Protein AF-A0A7D7VJT6-F1 (afdb_monomer_lite)

Sequence (143 aa):
MKYFMYLILISIGFCGGIYVGFQKAPQEFIYWDSQYKASILASQQKLLKNGNVEKAIDANEIFLNNELSNHAEFLESKLKWLLPNRLPFDRKPIQNAVDYRLANPYQLAGLSSSSSIEEIEGDKILNKNVNFVLELYRKASSE

Secondary structure (DSSP, 8-state):
-HHHHHHHHHHHHHHHHHHHHHHHHHHHHHHHHHHHHHHHHHHHHHHHHTT-HHHHHHHHHHHHHHHHHHHHHHHH-TTGGGSGGGSSS--HHHHHHHHHHHHS--------TT--HHHHHHHHHHHHHHHHHHHHHHHHT--

pLDDT: mean 77.74, std 11.87, range [40.41, 90.31]

Structure (mmCIF, N/CA/C/O backbone):
data_AF-A0A7D7VJT6-F1
#
_entry.id   AF-A0A7D7VJT6-F1
#
loop_
_atom_site.group_PDB
_atom_site.id
_atom_site.type_symbol
_atom_site.label_atom_id
_atom_site.label_alt_id
_atom_site.label_comp_id
_atom_site.label_asym_id
_atom_site.label_entity_id
_atom_site.label_seq_id
_atom_site.pdbx_PDB_ins_code
_atom_site.Cartn_x
_atom_site.Cartn_y
_atom_site.Cartn_z
_atom_site.occupancy
_atom_site.B_iso_or_equiv
_atom_site.auth_seq_id
_atom_site.auth_comp_id
_atom_site.auth_asym_id
_atom_site.auth_atom_id
_atom_site.pdbx_PDB_model_num
ATOM 1 N N . MET A 1 1 ? 43.936 2.620 -29.315 1.00 62.44 1 MET A N 1
ATOM 2 C CA . MET A 1 1 ? 43.446 1.241 -29.068 1.00 62.44 1 MET A CA 1
ATOM 3 C C . MET A 1 1 ? 43.323 0.873 -27.589 1.00 62.44 1 MET A C 1
ATOM 5 O O . MET A 1 1 ? 42.230 0.498 -27.198 1.00 62.44 1 MET A O 1
ATOM 9 N N . LYS A 1 2 ? 44.357 1.021 -26.742 1.00 67.06 2 LYS A N 1
ATOM 10 C CA . LYS A 1 2 ? 44.279 0.643 -25.308 1.00 67.06 2 LYS A CA 1
ATOM 11 C C . LYS A 1 2 ? 43.123 1.309 -24.535 1.00 67.06 2 LYS A C 1
ATOM 13 O O . LYS A 1 2 ? 42.400 0.629 -23.825 1.00 67.06 2 LYS A O 1
ATOM 18 N N . TYR A 1 3 ? 42.885 2.605 -24.746 1.00 76.62 3 TYR A N 1
ATOM 19 C CA . TYR A 1 3 ? 41.782 3.333 -24.097 1.00 76.62 3 TYR A CA 1
ATOM 20 C C . TYR A 1 3 ? 40.381 2.878 -24.537 1.00 76.62 3 TYR A C 1
ATOM 22 O O . TYR A 1 3 ? 39.455 2.890 -23.736 1.00 76.62 3 TYR A O 1
ATOM 30 N N . PHE A 1 4 ? 40.236 2.410 -25.780 1.00 78.38 4 PHE A N 1
ATOM 31 C CA . PHE A 1 4 ? 38.974 1.867 -26.290 1.00 78.38 4 PHE A CA 1
ATOM 32 C C . PHE A 1 4 ? 38.636 0.523 -25.622 1.00 78.38 4 PHE A C 1
ATOM 34 O O . PHE A 1 4 ? 37.491 0.273 -25.265 1.00 78.38 4 PHE A O 1
ATOM 41 N N . MET A 1 5 ? 39.654 -0.304 -25.359 1.00 80.12 5 MET A N 1
ATOM 42 C CA . MET A 1 5 ? 39.505 -1.572 -24.639 1.00 80.12 5 MET A CA 1
ATOM 43 C C . MET A 1 5 ? 39.078 -1.367 -23.174 1.00 80.12 5 MET A C 1
ATOM 45 O O . MET A 1 5 ? 38.212 -2.087 -22.683 1.00 80.12 5 MET A O 1
ATOM 49 N N . TYR A 1 6 ? 39.623 -0.353 -22.490 1.00 82.19 6 TYR A N 1
ATOM 50 C CA . TYR A 1 6 ? 39.194 0.001 -21.130 1.00 82.19 6 TYR A CA 1
ATOM 51 C C . TYR A 1 6 ? 37.764 0.551 -21.083 1.00 82.19 6 TYR A C 1
ATOM 53 O O . TYR A 1 6 ? 37.009 0.192 -20.184 1.00 82.19 6 TYR A O 1
ATOM 61 N N . LEU A 1 7 ? 37.362 1.357 -22.070 1.00 82.81 7 LEU A N 1
ATOM 62 C CA . LEU A 1 7 ? 35.986 1.855 -22.187 1.00 82.81 7 LEU A CA 1
ATOM 63 C C . LEU A 1 7 ? 34.969 0.718 -22.351 1.00 82.81 7 LEU A C 1
ATOM 65 O O . LEU A 1 7 ? 33.908 0.753 -21.728 1.00 82.81 7 LEU A O 1
ATOM 69 N N . ILE A 1 8 ? 35.307 -0.311 -23.133 1.00 83.19 8 ILE A N 1
ATOM 70 C CA . ILE A 1 8 ? 34.462 -1.502 -23.297 1.00 83.19 8 ILE A CA 1
ATOM 71 C C . ILE A 1 8 ? 34.358 -2.281 -21.982 1.00 83.19 8 ILE A C 1
ATOM 73 O O . ILE A 1 8 ? 33.256 -2.631 -21.573 1.00 83.19 8 ILE A O 1
ATOM 77 N N . LEU A 1 9 ? 35.474 -2.507 -21.283 1.00 81.81 9 LEU A N 1
ATOM 78 C CA . LEU A 1 9 ? 35.479 -3.216 -19.996 1.00 81.81 9 LEU A CA 1
ATOM 79 C C . LEU A 1 9 ? 34.667 -2.487 -18.918 1.00 81.81 9 LEU A C 1
ATOM 81 O O . LEU A 1 9 ? 33.883 -3.119 -18.212 1.00 81.81 9 LEU A O 1
ATOM 85 N N . ILE A 1 10 ? 34.800 -1.160 -18.829 1.00 83.19 10 ILE A N 1
ATOM 86 C CA . ILE A 1 10 ? 34.004 -0.334 -17.912 1.00 83.19 10 ILE A CA 1
ATOM 87 C C . ILE A 1 10 ? 32.524 -0.393 -18.294 1.00 83.19 10 ILE A C 1
ATOM 89 O O . ILE A 1 10 ? 31.683 -0.564 -17.418 1.00 83.19 10 ILE A O 1
ATOM 93 N N . SER A 1 11 ? 32.198 -0.319 -19.586 1.00 82.56 11 SER A N 1
ATOM 94 C CA . SER A 1 11 ? 30.808 -0.392 -20.056 1.00 82.56 11 SER A CA 1
ATOM 95 C C . SER A 1 11 ? 30.172 -1.750 -19.759 1.00 82.56 11 SER A C 1
ATOM 97 O O . SER A 1 11 ? 29.030 -1.801 -19.316 1.00 82.56 11 SER A O 1
ATOM 99 N N . ILE A 1 12 ? 30.905 -2.854 -19.931 1.00 81.00 12 ILE A N 1
ATOM 100 C CA . ILE A 1 12 ? 30.420 -4.201 -19.593 1.00 81.00 12 ILE A CA 1
ATOM 101 C C . ILE A 1 12 ? 30.203 -4.330 -18.080 1.00 81.00 12 ILE A C 1
ATOM 103 O O . ILE A 1 12 ? 29.156 -4.819 -17.657 1.00 81.00 12 ILE A O 1
ATOM 107 N N . GLY A 1 13 ? 31.147 -3.853 -17.262 1.00 80.00 13 GLY A N 1
ATOM 108 C CA . GLY A 1 13 ? 31.006 -3.847 -15.803 1.00 80.00 13 GLY A CA 1
ATOM 109 C C . GLY A 1 13 ? 29.831 -2.988 -15.325 1.00 80.00 13 GLY A C 1
ATOM 110 O O . GLY A 1 13 ? 29.058 -3.415 -14.470 1.00 80.00 13 GLY A O 1
ATOM 111 N N . PHE A 1 14 ? 29.644 -1.812 -15.926 1.00 83.31 14 PHE A N 1
ATOM 112 C CA . PHE A 1 14 ? 28.545 -0.897 -15.627 1.00 83.31 14 PHE A CA 1
ATOM 113 C C . PHE A 1 14 ? 27.187 -1.480 -16.034 1.00 83.31 14 PHE A C 1
ATOM 115 O O . PHE A 1 14 ? 26.271 -1.519 -15.216 1.00 83.31 14 PHE A O 1
ATOM 122 N N . CYS A 1 15 ? 27.064 -2.021 -17.250 1.00 83.00 15 CYS A N 1
ATOM 123 C CA . CYS A 1 15 ? 25.842 -2.687 -17.707 1.00 83.00 15 CYS A CA 1
ATOM 124 C C . CYS A 1 15 ? 25.511 -3.927 -16.864 1.00 83.00 15 CYS A C 1
ATOM 126 O O . CYS A 1 15 ? 24.347 -4.144 -16.530 1.00 83.00 15 CYS A O 1
ATOM 128 N N . GLY A 1 16 ? 26.520 -4.713 -16.470 1.00 79.25 16 GLY A N 1
ATOM 129 C CA . GLY A 1 16 ? 26.344 -5.851 -15.565 1.00 79.25 16 GLY A CA 1
ATOM 130 C C . GLY A 1 16 ? 25.858 -5.425 -14.176 1.00 79.25 16 GLY A C 1
ATOM 131 O O . GLY A 1 16 ? 24.914 -6.011 -13.646 1.00 79.25 16 GLY A O 1
ATOM 132 N N . GLY A 1 17 ? 26.442 -4.363 -13.615 1.00 75.56 17 GLY A N 1
ATOM 133 C CA . GLY A 1 17 ? 26.018 -3.785 -12.337 1.00 75.56 17 GLY A CA 1
ATOM 134 C C . GLY A 1 17 ? 24.589 -3.240 -12.378 1.00 75.56 17 GLY A C 1
ATOM 135 O O . GLY A 1 17 ? 23.797 -3.532 -11.484 1.00 75.56 17 GLY A O 1
ATOM 136 N N . ILE A 1 18 ? 24.228 -2.525 -13.447 1.00 81.31 18 ILE A N 1
ATOM 137 C CA . ILE A 1 18 ? 22.865 -2.031 -13.682 1.00 81.31 18 ILE A CA 1
ATOM 138 C C . ILE A 1 18 ? 21.867 -3.189 -13.769 1.00 81.31 18 ILE A C 1
ATOM 140 O O . ILE A 1 18 ? 20.814 -3.137 -13.137 1.00 81.31 18 ILE A O 1
ATOM 144 N N . TYR A 1 19 ? 22.195 -4.251 -14.508 1.00 78.12 19 TYR A N 1
ATOM 145 C CA . TYR A 1 19 ? 21.316 -5.409 -14.664 1.00 78.12 19 TYR A CA 1
ATOM 146 C C . TYR A 1 19 ? 21.024 -6.101 -13.325 1.00 78.12 19 TYR A C 1
ATOM 148 O O . TYR A 1 19 ? 19.868 -6.378 -13.004 1.00 78.12 19 TYR A O 1
ATOM 156 N N . VAL A 1 20 ? 22.057 -6.332 -12.508 1.00 75.44 20 VAL A N 1
ATOM 157 C CA . VAL A 1 20 ? 21.894 -6.922 -11.169 1.00 75.44 20 VAL A CA 1
ATOM 158 C C . VAL A 1 20 ? 21.142 -5.969 -10.234 1.00 75.44 20 VAL A C 1
ATOM 160 O O . VAL A 1 20 ? 20.276 -6.411 -9.477 1.00 75.44 20 VAL A O 1
ATOM 163 N N . GLY A 1 21 ? 21.425 -4.666 -10.309 1.00 73.12 21 GLY A N 1
ATOM 164 C CA . GLY A 1 21 ? 20.722 -3.632 -9.550 1.00 73.12 21 GLY A CA 1
ATOM 165 C C . GLY A 1 21 ? 19.222 -3.612 -9.846 1.00 73.12 21 GLY A C 1
ATOM 166 O O . GLY A 1 21 ? 18.420 -3.621 -8.916 1.00 73.12 21 GLY A O 1
ATOM 167 N N . PHE A 1 22 ? 18.830 -3.702 -11.120 1.00 75.88 22 PHE A N 1
ATOM 168 C CA . PHE A 1 22 ? 17.420 -3.777 -11.516 1.00 75.88 22 PHE A CA 1
ATOM 169 C C . PHE A 1 22 ? 16.700 -5.028 -11.004 1.00 75.88 22 PHE A C 1
ATOM 171 O O . PHE A 1 22 ? 15.489 -4.977 -10.808 1.00 75.88 22 PHE A O 1
ATOM 178 N N . GLN A 1 23 ? 17.406 -6.133 -10.752 1.00 71.06 23 GLN A N 1
ATOM 179 C CA . GLN A 1 23 ? 16.783 -7.320 -10.157 1.00 71.06 23 GLN A CA 1
ATOM 180 C C . GLN A 1 23 ? 16.625 -7.223 -8.635 1.00 71.06 23 GLN A C 1
ATOM 182 O O . GLN A 1 23 ? 15.639 -7.723 -8.093 1.00 71.06 23 GLN A O 1
ATOM 187 N N . LYS A 1 24 ? 17.573 -6.587 -7.937 1.00 73.00 24 LYS A N 1
ATOM 188 C CA . LYS A 1 24 ? 17.556 -6.489 -6.467 1.00 73.00 24 LYS A CA 1
ATOM 189 C C . LYS A 1 24 ? 16.744 -5.308 -5.939 1.00 73.00 24 LYS A C 1
ATOM 191 O O . LYS A 1 24 ? 16.080 -5.449 -4.916 1.00 73.00 24 LYS A O 1
ATOM 196 N N . ALA A 1 25 ? 16.732 -4.179 -6.647 1.00 74.25 25 ALA A N 1
ATOM 197 C CA . ALA A 1 25 ? 16.031 -2.972 -6.208 1.00 74.25 25 ALA A CA 1
ATOM 198 C C . ALA A 1 25 ? 14.522 -3.182 -5.953 1.00 74.25 25 ALA A C 1
ATOM 200 O O . ALA A 1 25 ? 14.035 -2.712 -4.925 1.00 74.25 25 ALA A O 1
ATOM 201 N N . PRO A 1 26 ? 13.765 -3.933 -6.784 1.00 72.25 26 PRO A N 1
ATOM 202 C CA . PRO A 1 26 ? 12.363 -4.221 -6.488 1.00 72.25 26 PRO A CA 1
ATOM 203 C C . PRO A 1 26 ? 12.182 -5.013 -5.190 1.00 72.25 26 PRO A C 1
ATOM 205 O O . PRO A 1 26 ? 11.240 -4.758 -4.446 1.00 72.25 26 PRO A O 1
ATOM 208 N N . GLN A 1 27 ? 13.080 -5.960 -4.897 1.00 72.31 27 GLN A N 1
ATOM 209 C CA . GLN A 1 27 ? 13.010 -6.773 -3.679 1.00 72.31 27 GLN A CA 1
ATOM 210 C C . GLN A 1 27 ? 13.268 -5.934 -2.430 1.00 72.31 27 GLN A C 1
ATOM 212 O O . GLN A 1 27 ? 12.532 -6.056 -1.452 1.00 72.31 27 GLN A O 1
ATOM 217 N N . GLU A 1 28 ? 14.269 -5.054 -2.478 1.00 75.81 28 GLU A N 1
ATOM 218 C CA . GLU A 1 28 ? 14.530 -4.110 -1.392 1.00 75.81 28 GLU A CA 1
ATOM 219 C C . GLU A 1 28 ? 13.346 -3.160 -1.200 1.00 75.81 28 GLU A C 1
ATOM 221 O O . GLU A 1 28 ? 12.887 -2.988 -0.077 1.00 75.81 28 GLU A O 1
ATOM 226 N N . PHE A 1 29 ? 12.758 -2.638 -2.276 1.00 79.69 29 PHE A N 1
ATOM 227 C CA . PHE A 1 29 ? 11.564 -1.799 -2.175 1.00 79.69 29 PHE A CA 1
ATOM 228 C C . PHE A 1 29 ? 10.389 -2.525 -1.498 1.00 79.69 29 PHE A C 1
ATOM 230 O O . PHE A 1 29 ? 9.771 -1.984 -0.585 1.00 79.69 29 PHE A O 1
ATOM 237 N N . ILE A 1 30 ? 10.118 -3.778 -1.881 1.00 77.75 30 ILE A N 1
ATOM 238 C CA . ILE A 1 30 ? 9.074 -4.608 -1.253 1.00 77.75 30 ILE A CA 1
ATOM 239 C C . ILE A 1 30 ? 9.364 -4.823 0.235 1.00 77.75 30 ILE A C 1
ATOM 241 O O . ILE A 1 30 ? 8.450 -4.810 1.059 1.00 77.75 30 ILE A O 1
ATOM 245 N N . TYR A 1 31 ? 10.630 -5.034 0.590 1.00 75.69 31 TYR A N 1
ATOM 246 C CA . TYR A 1 31 ? 11.029 -5.209 1.979 1.00 75.69 31 TYR A CA 1
ATOM 247 C C . TYR A 1 31 ? 10.763 -3.942 2.800 1.00 75.69 31 TYR A C 1
ATOM 249 O O . TYR A 1 31 ? 10.155 -4.027 3.867 1.00 75.69 31 TYR A O 1
ATOM 257 N N . TRP A 1 32 ? 11.129 -2.769 2.284 1.00 75.38 32 TRP A N 1
ATOM 258 C CA . TRP A 1 32 ? 10.865 -1.487 2.942 1.00 75.38 32 TRP A CA 1
ATOM 259 C C . TRP A 1 32 ? 9.360 -1.201 3.063 1.00 75.38 32 TRP A C 1
ATOM 261 O O . TRP A 1 32 ? 8.903 -0.827 4.144 1.00 75.38 32 TRP A O 1
ATOM 271 N N . ASP A 1 33 ? 8.577 -1.472 2.014 1.00 82.06 33 ASP A N 1
ATOM 272 C CA . ASP A 1 33 ? 7.108 -1.383 2.051 1.00 82.06 33 ASP A CA 1
ATOM 273 C C . ASP A 1 33 ? 6.518 -2.294 3.142 1.00 82.06 33 ASP A C 1
ATOM 275 O O . ASP A 1 33 ? 5.678 -1.877 3.940 1.00 82.06 33 ASP A O 1
ATOM 279 N N . SER A 1 34 ? 7.021 -3.528 3.258 1.00 80.75 34 SER A N 1
ATOM 280 C CA . SER A 1 34 ? 6.553 -4.473 4.278 1.00 80.75 34 SER A CA 1
ATOM 281 C C . SER A 1 34 ? 6.866 -4.018 5.708 1.00 80.75 34 SER A C 1
ATOM 283 O O . SER A 1 34 ? 6.030 -4.187 6.598 1.00 80.75 34 SER A O 1
ATOM 285 N N . GLN A 1 35 ? 8.029 -3.396 5.939 1.00 83.94 35 GLN A N 1
ATOM 286 C CA . GLN A 1 35 ? 8.379 -2.839 7.248 1.00 83.94 35 GLN A CA 1
ATOM 287 C C . GLN A 1 35 ? 7.459 -1.681 7.624 1.00 83.94 35 GLN A C 1
ATOM 289 O O . GLN A 1 35 ? 6.970 -1.616 8.755 1.00 83.94 35 GLN A O 1
ATOM 294 N N . TYR A 1 36 ? 7.194 -0.791 6.668 1.00 82.38 36 TYR A N 1
ATOM 295 C CA . TYR A 1 36 ? 6.280 0.325 6.863 1.00 82.38 36 TYR A CA 1
ATOM 296 C C . TYR A 1 36 ? 4.875 -0.173 7.225 1.00 82.38 36 TYR A C 1
ATOM 298 O O . TYR A 1 36 ? 4.332 0.209 8.266 1.00 82.38 36 TYR A O 1
ATOM 306 N N . LYS A 1 37 ? 4.333 -1.126 6.461 1.00 85.94 37 LYS A N 1
ATOM 307 C CA . LYS A 1 37 ? 3.030 -1.751 6.741 1.00 85.94 37 LYS A CA 1
ATOM 308 C C . LYS A 1 37 ? 2.989 -2.446 8.104 1.00 85.94 37 LYS A C 1
ATOM 310 O O . LYS A 1 37 ? 2.024 -2.281 8.850 1.00 85.94 37 LYS A O 1
ATOM 315 N N . ALA A 1 38 ? 4.050 -3.160 8.482 1.00 85.25 38 ALA A N 1
ATOM 316 C CA . ALA A 1 38 ? 4.151 -3.791 9.797 1.00 85.25 38 ALA A CA 1
ATOM 317 C C . ALA A 1 38 ? 4.133 -2.762 10.943 1.00 85.25 38 ALA A C 1
ATOM 319 O O . ALA A 1 38 ? 3.504 -2.997 11.977 1.00 85.25 38 ALA A O 1
ATOM 320 N N . SER A 1 39 ? 4.781 -1.607 10.757 1.00 85.56 39 SER A N 1
ATOM 321 C CA . SER A 1 39 ? 4.790 -0.522 11.747 1.00 85.56 39 SER A CA 1
ATOM 322 C C . SER A 1 39 ? 3.405 0.101 11.959 1.00 85.56 39 SER A C 1
ATOM 324 O O . SER A 1 39 ? 3.006 0.331 13.105 1.00 85.56 39 SER A O 1
ATOM 326 N N . ILE A 1 40 ? 2.638 0.294 10.878 1.00 85.38 40 ILE A N 1
ATOM 327 C CA . ILE A 1 40 ? 1.255 0.782 10.941 1.00 85.38 40 ILE A CA 1
ATOM 328 C C . ILE A 1 40 ? 0.402 -0.217 11.721 1.00 85.38 40 ILE A C 1
ATOM 330 O O . ILE A 1 40 ? -0.281 0.166 12.672 1.00 85.38 40 ILE A O 1
ATOM 334 N N . LEU A 1 41 ? 0.510 -1.504 11.386 1.00 87.69 41 LEU A N 1
ATOM 335 C CA . LEU A 1 41 ? -0.249 -2.563 12.045 1.00 87.69 41 LEU A CA 1
ATOM 336 C C . LEU A 1 41 ? 0.073 -2.656 13.546 1.00 87.69 41 LEU A C 1
ATOM 338 O O . LEU A 1 41 ? -0.828 -2.796 14.374 1.00 87.69 41 LEU A O 1
ATOM 342 N N . ALA A 1 42 ? 1.347 -2.526 13.924 1.00 88.88 42 ALA A N 1
ATOM 343 C CA . ALA A 1 42 ? 1.758 -2.507 15.326 1.00 88.88 42 ALA A CA 1
ATOM 344 C C . ALA A 1 42 ? 1.172 -1.301 16.085 1.00 88.88 42 ALA A C 1
ATOM 346 O O . ALA A 1 42 ? 0.717 -1.440 17.226 1.00 88.88 42 ALA A O 1
ATOM 347 N N . SER A 1 43 ? 1.138 -0.126 15.448 1.00 85.69 43 SER A N 1
ATOM 348 C CA . SER A 1 43 ? 0.515 1.078 16.011 1.00 85.69 43 SER A CA 1
ATOM 349 C C . SER A 1 43 ? -0.994 0.893 16.209 1.00 85.69 43 SER A C 1
ATOM 351 O O . SER A 1 43 ? -1.516 1.147 17.297 1.00 85.69 43 SER A O 1
ATOM 353 N N . GLN A 1 44 ? -1.688 0.345 15.210 1.00 87.56 44 GLN A N 1
ATOM 354 C CA . GLN A 1 44 ? -3.115 0.021 15.295 1.00 87.56 44 GLN A CA 1
ATOM 355 C C . GLN A 1 44 ? -3.403 -0.994 16.404 1.00 87.56 44 GLN A C 1
ATOM 357 O O . GLN A 1 44 ? -4.322 -0.801 17.198 1.00 87.56 44 GLN A O 1
ATOM 362 N N . GLN A 1 45 ? -2.581 -2.038 16.539 1.00 89.00 45 GLN A N 1
ATOM 363 C CA . GLN A 1 45 ? -2.736 -3.020 17.612 1.00 89.00 45 GLN A CA 1
ATOM 364 C C . GLN A 1 45 ? -2.589 -2.374 18.996 1.00 89.00 45 GLN A C 1
ATOM 366 O O . GLN A 1 45 ? -3.299 -2.742 19.934 1.00 89.00 45 GLN A O 1
ATOM 371 N N . LYS A 1 46 ? -1.692 -1.393 19.138 1.00 89.44 46 LYS A N 1
ATOM 372 C CA . LYS A 1 46 ? -1.543 -0.620 20.375 1.00 89.44 46 LYS A CA 1
ATOM 373 C C . LYS A 1 46 ? -2.778 0.245 20.653 1.00 89.44 46 LYS A C 1
ATOM 375 O O . LYS A 1 46 ? -3.225 0.287 21.796 1.00 89.44 46 LYS A O 1
ATOM 380 N N . LEU A 1 47 ? -3.351 0.887 19.634 1.00 87.62 47 LEU A N 1
ATOM 381 C CA . LEU A 1 47 ? -4.590 1.666 19.763 1.00 87.62 47 LEU A CA 1
ATOM 382 C C . LEU A 1 47 ? -5.771 0.788 20.198 1.00 87.62 47 LEU A C 1
ATOM 384 O O . LEU A 1 47 ? -6.466 1.138 21.152 1.00 87.62 47 LEU A O 1
ATOM 388 N N . LEU A 1 48 ? -5.925 -0.388 19.582 1.00 89.25 48 LEU A N 1
ATOM 389 C CA . LEU A 1 48 ? -6.955 -1.367 19.940 1.00 89.25 48 LEU A CA 1
ATOM 390 C C . LEU A 1 48 ? -6.791 -1.875 21.378 1.00 89.25 48 LEU A C 1
ATOM 392 O O . LEU A 1 48 ? -7.764 -1.921 22.127 1.00 89.25 48 LEU A O 1
ATOM 396 N N . LYS A 1 49 ? -5.560 -2.196 21.800 1.00 90.00 49 LYS A N 1
ATOM 397 C CA . LYS A 1 49 ? -5.265 -2.612 23.186 1.00 90.00 49 LYS A CA 1
ATOM 398 C C . LYS A 1 49 ? -5.596 -1.533 24.216 1.00 90.00 49 LYS A C 1
ATOM 400 O O . LYS A 1 49 ? -5.981 -1.862 25.332 1.00 90.00 49 LYS A O 1
ATOM 405 N N . ASN A 1 50 ? -5.473 -0.265 23.838 1.00 90.31 50 ASN A N 1
ATOM 406 C CA . ASN A 1 50 ? -5.791 0.874 24.695 1.00 90.31 50 ASN A CA 1
ATOM 407 C C . ASN A 1 50 ? -7.284 1.257 24.661 1.00 90.31 50 ASN A C 1
ATOM 409 O O . ASN A 1 50 ? -7.650 2.296 25.204 1.00 90.31 50 ASN A O 1
ATOM 413 N N . GLY A 1 51 ? -8.138 0.464 24.001 1.00 88.12 51 GLY A N 1
ATOM 414 C CA . GLY A 1 51 ? -9.574 0.730 23.875 1.00 88.12 51 GLY A CA 1
ATOM 415 C C . GLY A 1 51 ? -9.925 1.863 22.906 1.00 88.12 51 GLY A C 1
ATOM 416 O O . GLY A 1 51 ? -11.085 2.259 22.829 1.00 88.12 51 GLY A O 1
ATOM 417 N N . ASN A 1 52 ? -8.956 2.383 22.147 1.00 89.31 52 ASN A N 1
ATOM 418 C CA . ASN A 1 52 ? -9.176 3.463 21.188 1.00 89.31 52 ASN A CA 1
ATOM 419 C C . ASN A 1 52 ? -9.542 2.900 19.808 1.00 89.31 52 ASN A C 1
ATOM 421 O O . ASN A 1 52 ? -8.761 2.963 18.856 1.00 89.31 52 ASN A O 1
ATOM 425 N N . VAL A 1 53 ? -10.716 2.272 19.745 1.00 88.38 53 VAL A N 1
ATOM 426 C CA . VAL A 1 53 ? -11.190 1.541 18.562 1.00 88.38 53 VAL A CA 1
ATOM 427 C C . VAL A 1 53 ? -11.479 2.487 17.398 1.00 88.38 53 VAL A C 1
ATOM 429 O O . VAL A 1 53 ? -11.107 2.178 16.274 1.00 88.38 53 VAL A O 1
ATOM 432 N N . GLU A 1 54 ? -12.056 3.657 17.668 1.00 85.56 54 GLU A N 1
ATOM 433 C CA . GLU A 1 54 ? -12.397 4.658 16.649 1.00 85.56 54 GLU A CA 1
ATOM 434 C C . GLU A 1 54 ? -11.158 5.124 15.874 1.00 85.56 54 GLU A C 1
ATOM 436 O O . GLU A 1 54 ? -11.098 4.967 14.660 1.00 85.56 54 GLU A O 1
ATOM 441 N N . LYS A 1 55 ? -10.086 5.534 16.569 1.00 82.69 55 LYS A N 1
ATOM 442 C CA . LYS A 1 55 ? -8.836 5.930 15.896 1.00 82.69 55 LYS A CA 1
ATOM 443 C C . LYS A 1 55 ? -8.159 4.784 15.149 1.00 82.69 55 LYS A C 1
ATOM 445 O O . LYS A 1 55 ? -7.436 5.026 14.187 1.00 82.69 55 LYS A O 1
ATOM 450 N N . ALA A 1 56 ? -8.334 3.544 15.608 1.00 85.25 56 ALA A N 1
ATOM 451 C CA . ALA A 1 56 ? -7.812 2.379 14.902 1.00 85.25 56 ALA A CA 1
ATOM 452 C C . ALA A 1 56 ? -8.597 2.104 13.609 1.00 85.25 56 ALA A C 1
ATOM 454 O O . ALA A 1 56 ? -7.986 1.732 12.608 1.00 85.25 56 ALA A O 1
ATOM 455 N N . ILE A 1 57 ? -9.918 2.314 13.625 1.00 85.88 57 ILE A N 1
ATOM 456 C CA . ILE A 1 57 ? -10.779 2.238 12.440 1.00 85.88 57 ILE A CA 1
ATOM 457 C C . ILE A 1 57 ? -10.409 3.353 11.461 1.00 85.88 57 ILE A C 1
ATOM 459 O O . ILE A 1 57 ? -10.073 3.037 10.325 1.00 85.88 57 ILE A O 1
ATOM 463 N N . ASP A 1 58 ? -10.343 4.612 11.899 1.00 84.56 58 ASP A N 1
ATOM 464 C CA . ASP A 1 58 ? -9.982 5.745 11.031 1.00 84.56 58 ASP A CA 1
ATOM 465 C C . ASP A 1 58 ? -8.615 5.543 10.365 1.00 84.56 58 ASP A C 1
ATOM 467 O O . ASP A 1 58 ? -8.452 5.739 9.160 1.00 84.56 58 ASP A O 1
ATOM 471 N N . ALA A 1 59 ? -7.620 5.084 11.133 1.00 84.12 59 ALA A N 1
ATOM 472 C CA . ALA A 1 59 ? -6.299 4.776 10.597 1.00 84.12 59 ALA A CA 1
ATOM 473 C C . ALA A 1 59 ? -6.342 3.650 9.549 1.00 84.12 59 ALA A C 1
ATOM 475 O O . ALA A 1 59 ? -5.594 3.697 8.572 1.00 84.12 59 ALA A O 1
ATOM 476 N N . ASN A 1 60 ? -7.199 2.644 9.739 1.00 87.50 60 ASN A N 1
ATOM 477 C CA . ASN A 1 60 ? -7.412 1.580 8.757 1.00 87.50 60 ASN A CA 1
ATOM 478 C C . ASN A 1 60 ? -8.126 2.082 7.501 1.00 87.50 60 ASN A C 1
ATOM 480 O O . ASN A 1 60 ? -7.755 1.685 6.399 1.00 87.50 60 ASN A O 1
ATOM 484 N N . GLU A 1 61 ? -9.109 2.967 7.647 1.00 87.56 61 GLU A N 1
ATOM 485 C CA . GLU A 1 61 ? -9.834 3.550 6.519 1.00 87.56 61 GLU A CA 1
ATOM 486 C C . GLU A 1 61 ? -8.930 4.434 5.654 1.00 87.56 61 GLU A C 1
ATOM 488 O O . GLU A 1 61 ? -8.958 4.343 4.423 1.00 87.56 61 GLU A O 1
ATOM 493 N N . ILE A 1 62 ? -8.067 5.233 6.286 1.00 85.44 62 ILE A N 1
ATOM 494 C CA . ILE A 1 62 ? -7.040 6.024 5.595 1.00 85.44 62 ILE A CA 1
ATOM 495 C C . ILE A 1 62 ? -6.047 5.101 4.881 1.00 85.44 62 ILE A C 1
ATOM 497 O O . ILE A 1 62 ? -5.752 5.300 3.702 1.00 85.44 62 ILE A O 1
ATOM 501 N N . PHE A 1 63 ? -5.555 4.067 5.571 1.00 87.25 63 PHE A N 1
ATOM 502 C CA . PHE A 1 63 ? -4.627 3.098 4.987 1.00 87.25 63 PHE A CA 1
ATOM 503 C C . PHE A 1 63 ? -5.227 2.403 3.758 1.00 87.25 63 PHE A C 1
ATOM 505 O O . PHE A 1 63 ? -4.572 2.303 2.723 1.00 87.25 63 PHE A O 1
ATOM 512 N N . LEU A 1 64 ? -6.494 1.990 3.838 1.00 89.00 64 LEU A N 1
ATOM 513 C CA . LEU A 1 64 ? -7.201 1.353 2.733 1.00 89.00 64 LEU A CA 1
ATOM 514 C C . LEU A 1 64 ? -7.306 2.272 1.506 1.00 89.00 64 LEU A C 1
ATOM 516 O O . LEU A 1 64 ? -7.039 1.832 0.388 1.00 89.00 64 LEU A O 1
ATOM 520 N N . ASN A 1 65 ? -7.656 3.545 1.705 1.00 88.31 65 ASN A N 1
ATOM 521 C CA . ASN A 1 65 ? -7.711 4.522 0.616 1.00 88.31 65 ASN A CA 1
ATOM 522 C C . ASN A 1 65 ? -6.342 4.772 -0.020 1.00 88.31 65 ASN A C 1
ATOM 524 O O . ASN A 1 65 ? -6.248 4.852 -1.246 1.00 88.31 65 ASN A O 1
ATOM 528 N N . ASN A 1 66 ? -5.282 4.835 0.786 1.00 87.06 66 ASN A N 1
ATOM 529 C CA . ASN A 1 66 ? -3.920 4.975 0.275 1.00 87.06 66 ASN A CA 1
ATOM 530 C C . ASN A 1 66 ? -3.511 3.774 -0.585 1.00 87.06 66 ASN A C 1
ATOM 532 O O . ASN A 1 66 ? -2.974 3.965 -1.673 1.00 87.06 66 ASN A O 1
ATOM 536 N N . GLU A 1 67 ? -3.811 2.543 -0.163 1.00 86.94 67 GLU A N 1
ATOM 537 C CA . GLU A 1 67 ? -3.497 1.351 -0.965 1.00 86.94 67 GLU A CA 1
ATOM 538 C C . GLU A 1 67 ? -4.290 1.311 -2.281 1.00 86.94 67 GLU A C 1
ATOM 540 O O . GLU A 1 67 ? -3.731 0.972 -3.326 1.00 86.94 67 GLU A O 1
ATOM 545 N N . LEU A 1 68 ? -5.569 1.707 -2.270 1.00 87.94 68 LEU A N 1
ATOM 546 C CA . LEU A 1 68 ? -6.368 1.824 -3.495 1.00 87.94 68 LEU A CA 1
ATOM 547 C C . LEU A 1 68 ? -5.812 2.903 -4.437 1.00 87.94 68 LEU A C 1
ATOM 549 O O . LEU A 1 68 ? -5.732 2.673 -5.644 1.00 87.94 68 LEU A O 1
ATOM 553 N N . SER A 1 69 ? -5.375 4.046 -3.907 1.00 87.81 69 SER A N 1
ATOM 554 C CA . SER A 1 69 ? -4.744 5.098 -4.709 1.00 87.81 69 SER A CA 1
ATOM 555 C C . SER A 1 69 ? -3.396 4.667 -5.287 1.00 87.81 69 SER A C 1
ATOM 557 O O . SER A 1 69 ? -3.166 4.834 -6.482 1.00 87.81 69 SER A O 1
ATOM 559 N N . ASN A 1 70 ? -2.537 4.028 -4.491 1.00 85.69 70 ASN A N 1
ATOM 560 C CA . ASN A 1 70 ? -1.265 3.473 -4.963 1.00 85.69 70 ASN A CA 1
ATOM 561 C C . ASN A 1 70 ? -1.484 2.442 -6.079 1.00 85.69 70 ASN A C 1
ATOM 563 O O . ASN A 1 70 ? -0.726 2.382 -7.050 1.00 85.69 70 ASN A O 1
ATOM 567 N N . HIS A 1 71 ? -2.546 1.638 -5.969 1.00 84.31 71 HIS A N 1
ATOM 568 C CA . HIS A 1 71 ? -2.935 0.710 -7.027 1.00 84.31 71 HIS A CA 1
ATOM 569 C C . HIS A 1 71 ? -3.369 1.442 -8.305 1.00 84.31 71 HIS A C 1
ATOM 571 O O . HIS A 1 71 ? -2.980 1.027 -9.397 1.00 84.31 71 HIS A O 1
ATOM 577 N N . ALA A 1 72 ? -4.114 2.546 -8.192 1.00 85.50 72 ALA A N 1
ATOM 578 C CA . ALA A 1 72 ? -4.453 3.410 -9.326 1.00 85.50 72 ALA A CA 1
ATOM 579 C C . ALA A 1 72 ? -3.191 3.935 -10.027 1.00 85.50 72 ALA A C 1
ATOM 581 O O . ALA A 1 72 ? -3.034 3.763 -11.235 1.00 85.50 72 ALA A O 1
ATOM 582 N N . GLU A 1 73 ? -2.252 4.495 -9.263 1.00 85.25 73 GLU A N 1
ATOM 583 C CA . GLU A 1 73 ? -0.993 5.024 -9.792 1.00 85.25 73 GLU A CA 1
ATOM 584 C C . GLU A 1 73 ? -0.164 3.935 -10.469 1.00 85.25 73 GLU A C 1
ATOM 586 O O . GLU A 1 73 ? 0.377 4.142 -11.556 1.00 85.25 73 GLU A O 1
ATOM 591 N N . PHE A 1 74 ? -0.109 2.733 -9.890 1.00 81.38 74 PHE A N 1
ATOM 592 C CA . PHE A 1 74 ? 0.537 1.591 -10.528 1.00 81.38 74 PHE A CA 1
ATOM 593 C C . PHE A 1 74 ? -0.130 1.227 -11.865 1.00 81.38 74 PHE A C 1
ATOM 595 O O . PHE A 1 74 ? 0.570 0.993 -12.860 1.00 81.38 74 PHE A O 1
ATOM 602 N N . LEU A 1 75 ? -1.467 1.219 -11.916 1.00 79.69 75 LEU A N 1
ATOM 603 C CA . LEU A 1 75 ? -2.240 0.983 -13.138 1.00 79.69 75 LEU A CA 1
ATOM 604 C C . LEU A 1 75 ? -2.063 2.087 -14.188 1.00 79.69 75 LEU A C 1
ATOM 606 O O . LEU A 1 75 ? -2.183 1.794 -15.377 1.00 79.69 75 LEU A O 1
ATOM 610 N N . GLU A 1 76 ? -1.752 3.317 -13.805 1.00 81.56 76 GLU A N 1
ATOM 611 C CA . GLU A 1 76 ? -1.447 4.399 -14.749 1.00 81.56 76 GLU A CA 1
ATOM 612 C C . GLU A 1 76 ? 0.049 4.470 -15.105 1.00 81.56 76 GLU A C 1
ATOM 614 O O . GLU A 1 76 ? 0.429 4.999 -16.153 1.00 81.56 76 GLU A O 1
ATOM 619 N N . SER A 1 77 ? 0.916 3.881 -14.279 1.00 78.88 77 SER A N 1
ATOM 620 C CA . SER A 1 77 ? 2.362 3.968 -14.448 1.00 78.88 77 SER A CA 1
ATOM 621 C C . SER A 1 77 ? 2.863 3.277 -15.721 1.00 78.88 77 SER A C 1
ATOM 623 O O . SER A 1 77 ? 2.405 2.208 -16.140 1.00 78.88 77 SER A O 1
ATOM 625 N N . LYS A 1 78 ? 3.936 3.839 -16.290 1.00 75.69 78 LYS A N 1
ATOM 626 C CA . LYS A 1 78 ? 4.751 3.181 -17.326 1.00 75.69 78 LYS A CA 1
ATOM 627 C C . LYS A 1 78 ? 5.686 2.114 -16.748 1.00 75.69 78 LYS A C 1
ATOM 629 O O . LYS A 1 78 ? 6.497 1.571 -17.487 1.00 75.69 78 LYS A O 1
ATOM 634 N N . LEU A 1 79 ? 5.610 1.832 -15.446 1.00 71.06 79 LEU A N 1
ATOM 635 C CA . LEU A 1 79 ? 6.524 0.945 -14.721 1.00 71.06 79 LEU A CA 1
ATOM 636 C C . LEU A 1 79 ? 5.986 -0.483 -14.584 1.00 71.06 79 LEU A C 1
ATOM 638 O O . LEU A 1 79 ? 6.645 -1.333 -13.996 1.00 71.06 79 LEU A O 1
ATOM 642 N N . LYS A 1 80 ? 4.832 -0.787 -15.183 1.00 65.75 80 LYS A N 1
ATOM 643 C CA . LYS A 1 80 ? 4.236 -2.135 -15.206 1.00 65.75 80 LYS A CA 1
ATOM 644 C C . LYS A 1 80 ? 5.217 -3.234 -15.633 1.00 65.75 80 LYS A C 1
ATOM 646 O O . LYS A 1 80 ? 5.155 -4.348 -15.124 1.00 65.75 80 LYS A O 1
ATOM 651 N N . TRP A 1 81 ? 6.150 -2.913 -16.531 1.00 67.81 81 TRP A N 1
ATOM 652 C CA . TRP A 1 81 ? 7.171 -3.844 -17.022 1.00 67.81 81 TRP A CA 1
ATOM 653 C C . TRP A 1 81 ? 8.244 -4.213 -15.986 1.00 67.81 81 TRP A C 1
ATOM 655 O O . TRP A 1 81 ? 8.921 -5.215 -16.185 1.00 67.81 81 TRP A O 1
ATOM 665 N N . LEU A 1 82 ? 8.413 -3.441 -14.903 1.00 65.31 82 LEU A N 1
ATOM 666 C CA . LEU A 1 82 ? 9.357 -3.754 -13.816 1.00 65.31 82 LEU A CA 1
ATOM 667 C C . LEU A 1 82 ? 8.849 -4.882 -12.916 1.00 65.31 82 LEU A C 1
ATOM 669 O O . LEU A 1 82 ? 9.640 -5.555 -12.259 1.00 65.31 82 LEU A O 1
ATOM 673 N N . LEU A 1 83 ? 7.536 -5.114 -12.905 1.00 63.47 83 LEU A N 1
ATOM 674 C CA . LEU A 1 83 ? 6.894 -6.180 -12.141 1.00 63.47 83 LEU A CA 1
ATOM 675 C C . LEU A 1 83 ? 6.030 -7.061 -13.062 1.00 63.47 83 LEU A C 1
ATOM 677 O O . LEU A 1 83 ? 4.841 -7.250 -12.798 1.00 63.47 83 LEU A O 1
ATOM 681 N N . PRO A 1 84 ? 6.610 -7.640 -14.131 1.00 54.78 84 PRO A N 1
ATOM 682 C CA . PRO A 1 84 ? 5.849 -8.352 -15.153 1.00 54.78 84 PRO A CA 1
ATOM 683 C C . PRO A 1 84 ? 5.226 -9.636 -14.592 1.00 54.78 84 PRO A C 1
ATOM 685 O O . PRO A 1 84 ? 4.132 -10.003 -14.988 1.00 54.78 84 PRO A O 1
ATOM 688 N N . ASN A 1 85 ? 5.861 -10.262 -13.593 1.00 50.72 85 ASN A N 1
ATOM 689 C CA . ASN A 1 85 ? 5.343 -11.452 -12.904 1.00 50.72 85 ASN A CA 1
ATOM 690 C C . ASN A 1 85 ? 4.324 -11.135 -11.793 1.00 50.72 85 ASN A C 1
ATOM 692 O O . ASN A 1 85 ? 3.811 -12.057 -11.167 1.00 50.72 85 ASN A O 1
ATOM 696 N N . ARG A 1 86 ? 4.043 -9.854 -11.511 1.00 52.00 86 ARG A N 1
ATOM 697 C CA . ARG A 1 86 ? 2.933 -9.440 -10.626 1.00 52.00 86 ARG A CA 1
ATOM 698 C C . ARG A 1 86 ? 1.706 -8.963 -11.399 1.00 52.00 86 ARG A C 1
ATOM 700 O O . ARG A 1 86 ? 0.691 -8.620 -10.802 1.00 52.00 86 ARG A O 1
ATOM 707 N N . LEU A 1 87 ? 1.795 -8.959 -12.723 1.00 52.72 87 LEU A N 1
ATOM 708 C CA . LEU A 1 87 ? 0.673 -8.786 -13.624 1.00 52.72 87 LEU A CA 1
ATOM 709 C C . LEU A 1 87 ? 0.492 -10.142 -14.319 1.00 52.72 87 LEU A C 1
ATOM 711 O O . LEU A 1 87 ? 1.237 -10.395 -15.261 1.00 52.72 87 LEU A O 1
ATOM 715 N N . PRO A 1 88 ? -0.437 -11.033 -13.906 1.00 51.38 88 PRO A N 1
ATOM 716 C CA . PRO A 1 88 ? -1.803 -10.706 -13.474 1.00 51.38 88 PRO A CA 1
ATOM 717 C C . PRO A 1 88 ? -2.346 -11.625 -12.328 1.00 51.38 88 PRO A C 1
ATOM 719 O O . PRO A 1 88 ? -1.680 -12.552 -11.890 1.00 51.38 88 PRO A O 1
ATOM 722 N N . PHE A 1 89 ? -3.588 -11.411 -11.867 1.00 45.00 89 PHE A N 1
ATOM 723 C CA . PHE A 1 89 ? -4.436 -12.426 -11.184 1.00 45.00 89 PHE A CA 1
ATOM 724 C C . PHE A 1 89 ? -4.307 -12.761 -9.684 1.00 45.00 89 PHE A C 1
ATOM 726 O O . PHE A 1 89 ? -4.886 -13.761 -9.274 1.00 45.00 89 PHE A O 1
ATOM 733 N N . ASP A 1 90 ? -3.774 -11.897 -8.820 1.00 51.50 90 ASP A N 1
ATOM 734 C CA . ASP A 1 90 ? -4.216 -11.917 -7.410 1.00 51.50 90 ASP A CA 1
ATOM 735 C C . ASP A 1 90 ? -5.060 -10.679 -7.121 1.00 51.50 90 ASP A C 1
ATOM 737 O O . ASP A 1 90 ? -4.712 -9.782 -6.363 1.00 51.50 90 ASP A O 1
ATOM 741 N N . ARG A 1 91 ? -6.199 -10.602 -7.823 1.00 63.00 91 ARG A N 1
ATOM 742 C CA . ARG A 1 91 ? -7.188 -9.536 -7.629 1.00 63.00 91 ARG A CA 1
ATOM 743 C C . ARG A 1 91 ? -7.867 -9.635 -6.273 1.00 63.00 91 ARG A C 1
ATOM 745 O O . ARG A 1 91 ? -8.485 -8.663 -5.892 1.00 63.00 91 ARG A O 1
ATOM 752 N N . LYS A 1 92 ? -7.778 -10.748 -5.536 1.00 74.38 92 LYS A N 1
ATOM 753 C CA . LYS A 1 92 ? -8.548 -10.925 -4.295 1.00 74.38 92 LYS A CA 1
ATOM 754 C C . LYS A 1 92 ? -8.309 -9.816 -3.266 1.00 74.38 92 LYS A C 1
ATOM 756 O O . LYS A 1 92 ? -9.299 -9.288 -2.785 1.00 74.38 92 LYS A O 1
ATOM 761 N N . PRO A 1 93 ? -7.073 -9.392 -2.945 1.00 81.31 93 PRO A N 1
ATOM 762 C CA . PRO A 1 93 ? -6.876 -8.336 -1.955 1.00 81.31 93 PRO A CA 1
ATOM 763 C C . PRO A 1 93 ? -7.444 -6.982 -2.401 1.00 81.31 93 PRO A C 1
ATOM 765 O O . PRO A 1 93 ? -8.153 -6.342 -1.631 1.00 81.31 93 PRO A O 1
ATOM 768 N N . ILE A 1 94 ? -7.195 -6.573 -3.653 1.00 83.81 94 ILE A N 1
ATOM 769 C CA . ILE A 1 94 ? -7.711 -5.301 -4.189 1.00 83.81 94 ILE A CA 1
ATOM 770 C C . ILE A 1 94 ? -9.224 -5.367 -4.418 1.00 83.81 94 ILE A C 1
ATOM 772 O O . ILE A 1 94 ? -9.926 -4.423 -4.091 1.00 83.81 94 ILE A O 1
ATOM 776 N N . GLN A 1 95 ? -9.745 -6.485 -4.915 1.00 84.25 95 GLN A N 1
ATOM 777 C CA . GLN A 1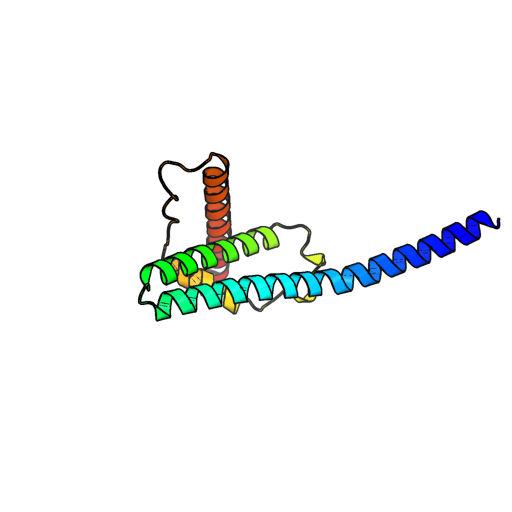 95 ? -11.177 -6.729 -5.067 1.00 84.25 95 GLN A CA 1
ATOM 778 C C . GLN A 1 95 ? -11.873 -6.685 -3.710 1.00 84.25 95 GLN A C 1
ATOM 780 O O . GLN A 1 95 ? -12.853 -5.976 -3.577 1.00 84.25 95 GLN A O 1
ATOM 785 N N . ASN A 1 96 ? -11.339 -7.354 -2.684 1.00 86.44 96 ASN A N 1
ATOM 786 C CA . ASN A 1 96 ? -11.897 -7.302 -1.334 1.00 86.44 96 ASN A CA 1
ATOM 787 C C . ASN A 1 96 ? -11.891 -5.868 -0.785 1.00 86.44 96 ASN A C 1
ATOM 789 O O . ASN A 1 96 ? -12.856 -5.455 -0.150 1.00 86.44 96 ASN A O 1
ATOM 793 N N . ALA A 1 97 ? -10.821 -5.107 -1.039 1.00 87.88 97 ALA A N 1
ATOM 794 C CA . ALA A 1 97 ? -10.736 -3.696 -0.672 1.00 87.88 97 ALA A CA 1
ATOM 795 C C . ALA A 1 97 ? -11.794 -2.846 -1.397 1.00 87.88 97 ALA A C 1
ATOM 797 O O . ALA A 1 97 ? -12.451 -2.016 -0.768 1.00 87.88 97 ALA A O 1
ATOM 798 N N . VAL A 1 98 ? -11.988 -3.078 -2.698 1.00 87.44 98 VAL A N 1
ATOM 799 C CA . VAL A 1 98 ? -13.019 -2.428 -3.517 1.00 87.44 98 VAL A CA 1
ATOM 800 C C . VAL A 1 98 ? -14.416 -2.802 -3.025 1.00 87.44 98 VAL A C 1
ATOM 802 O O . VAL A 1 98 ? -15.212 -1.909 -2.762 1.00 87.44 98 VAL A O 1
ATOM 805 N N . ASP A 1 99 ? -14.713 -4.087 -2.847 1.00 89.38 99 ASP A N 1
ATOM 806 C CA . ASP A 1 99 ? -16.014 -4.587 -2.395 1.00 89.38 99 ASP A CA 1
ATOM 807 C C . ASP A 1 99 ? -16.354 -4.033 -1.007 1.00 89.38 99 ASP A C 1
ATOM 809 O O . ASP A 1 99 ? -17.459 -3.532 -0.787 1.00 89.38 99 ASP A O 1
ATOM 813 N N . TYR A 1 100 ? -15.380 -4.036 -0.090 1.00 90.31 100 TYR A N 1
ATOM 814 C CA . TYR A 1 100 ? -15.521 -3.406 1.219 1.00 90.31 100 TYR A CA 1
ATOM 815 C C . TYR A 1 100 ? -15.827 -1.913 1.092 1.00 90.31 100 TYR A C 1
ATOM 817 O O . TYR A 1 100 ? -16.754 -1.435 1.741 1.00 90.31 100 TYR A O 1
ATOM 825 N N . ARG A 1 101 ? -15.085 -1.176 0.257 1.00 89.25 101 ARG A N 1
ATOM 826 C CA . ARG A 1 101 ? -15.265 0.272 0.074 1.00 89.25 101 ARG A CA 1
ATOM 827 C C . ARG A 1 101 ? -16.592 0.620 -0.601 1.00 89.25 101 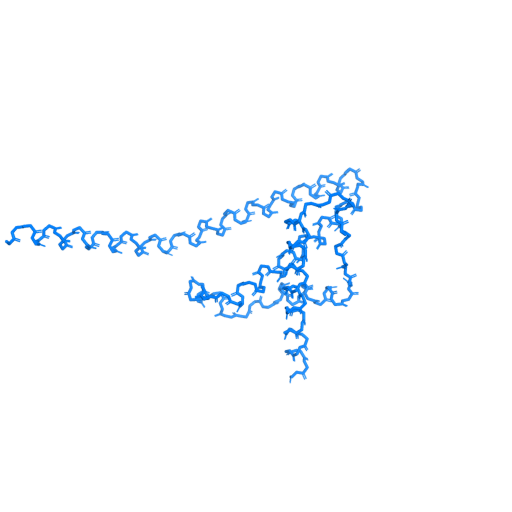ARG A C 1
ATOM 829 O O . ARG A 1 101 ? -17.197 1.633 -0.267 1.00 89.25 101 ARG A O 1
ATOM 836 N N . LEU A 1 102 ? -17.060 -0.211 -1.530 1.00 87.25 102 LEU A N 1
ATOM 837 C CA . LEU A 1 102 ? -18.375 -0.065 -2.155 1.00 87.25 102 LEU A CA 1
ATOM 838 C C . LEU A 1 102 ? -19.505 -0.306 -1.145 1.00 87.25 102 LEU A C 1
ATOM 840 O O . LEU A 1 102 ? -20.525 0.377 -1.213 1.00 87.25 102 LEU A O 1
ATOM 844 N N . ALA A 1 103 ? -19.320 -1.243 -0.209 1.00 87.69 103 ALA A N 1
ATOM 845 C CA . ALA A 1 103 ? -20.261 -1.496 0.881 1.00 87.69 103 ALA A CA 1
ATOM 846 C C . ALA A 1 103 ? -20.172 -0.455 2.015 1.00 87.69 103 ALA A C 1
ATOM 848 O O . ALA A 1 103 ? -21.174 -0.193 2.676 1.00 87.69 103 ALA A O 1
ATOM 849 N N . ASN A 1 104 ? -18.998 0.151 2.219 1.00 87.00 104 ASN A N 1
ATOM 850 C CA . ASN A 1 104 ? -18.707 1.111 3.285 1.00 87.00 104 ASN A CA 1
ATOM 851 C C . ASN A 1 104 ? -18.073 2.383 2.693 1.00 87.00 104 ASN A C 1
ATOM 853 O O . ASN A 1 104 ? -16.848 2.547 2.730 1.00 87.00 104 ASN A O 1
ATOM 857 N N . PRO A 1 105 ? -18.880 3.292 2.114 1.00 82.75 105 PRO A N 1
ATOM 858 C CA . PRO A 1 105 ? -18.370 4.551 1.596 1.00 82.75 105 PRO A CA 1
ATOM 859 C C . PRO A 1 105 ? -17.769 5.372 2.735 1.00 82.75 105 PRO A C 1
ATOM 861 O O . PRO A 1 105 ? -18.460 5.728 3.686 1.00 82.75 105 PRO A O 1
ATOM 864 N N . TYR A 1 106 ? -16.487 5.695 2.621 1.00 77.38 106 TYR A N 1
ATOM 865 C CA . TYR A 1 106 ? -15.795 6.539 3.586 1.00 77.38 106 TYR A CA 1
ATOM 866 C C . TYR A 1 106 ? -15.172 7.727 2.862 1.00 77.38 106 TYR A C 1
ATOM 868 O O . TYR A 1 106 ? -14.380 7.568 1.927 1.00 77.38 106 TYR A O 1
ATOM 876 N N . GLN A 1 107 ? -15.584 8.919 3.285 1.00 66.94 107 GLN A 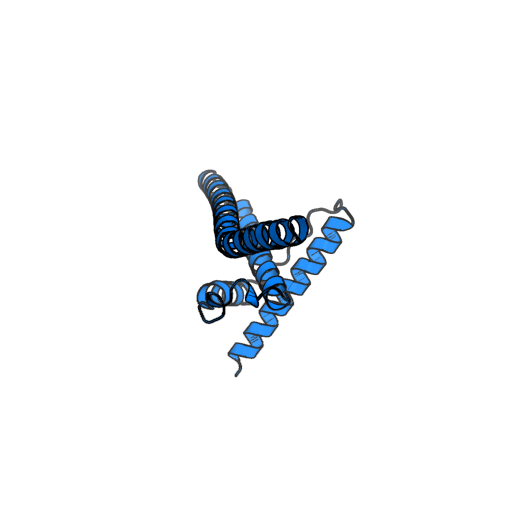N 1
ATOM 877 C CA . GLN A 1 107 ? -14.938 10.175 2.938 1.00 66.94 107 GLN A CA 1
ATOM 878 C C . GLN A 1 107 ? -13.845 10.411 3.966 1.00 66.94 107 GLN A C 1
ATOM 880 O O . GLN A 1 107 ? -14.116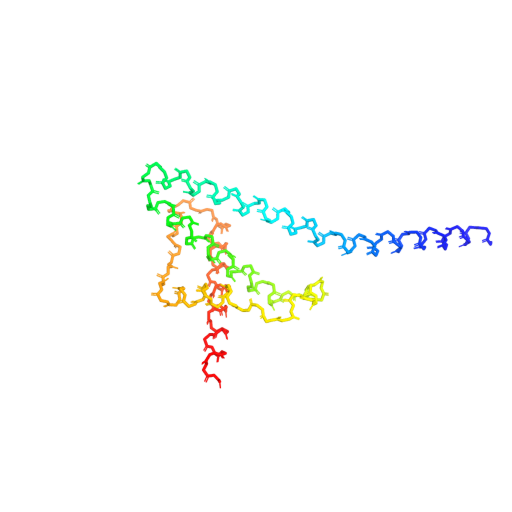 10.333 5.163 1.00 66.94 107 GLN A O 1
ATOM 885 N N . LEU A 1 108 ? -12.627 10.723 3.510 1.00 63.88 108 LEU A N 1
ATOM 886 C CA . LEU A 1 108 ? -11.650 11.304 4.421 1.00 63.88 108 LEU A CA 1
ATOM 887 C C . LEU A 1 108 ? -12.309 12.533 5.043 1.00 63.88 108 LEU A C 1
ATOM 889 O O . LEU A 1 108 ? -12.692 13.462 4.329 1.00 63.88 108 LEU A O 1
ATOM 893 N N . ALA A 1 109 ? -12.480 12.514 6.365 1.00 53.81 109 ALA A N 1
ATOM 894 C CA . ALA A 1 109 ? -12.759 13.731 7.094 1.00 53.81 109 ALA A CA 1
ATOM 895 C C . ALA A 1 109 ? -11.596 14.664 6.770 1.00 53.81 109 ALA A C 1
ATOM 897 O O . ALA A 1 109 ? -10.462 14.353 7.134 1.00 53.81 109 ALA A O 1
ATOM 898 N N . GLY A 1 110 ? -11.866 15.736 6.014 1.00 50.66 110 GLY A N 1
ATOM 899 C CA . GLY A 1 110 ? -10.849 16.729 5.692 1.00 50.66 110 GLY A CA 1
ATOM 900 C C . GLY A 1 110 ? -10.168 17.098 6.997 1.00 50.66 110 GLY A C 1
ATOM 901 O O . GLY A 1 110 ? -10.847 17.540 7.931 1.00 50.66 110 GLY A O 1
ATOM 902 N N . LEU A 1 111 ? -8.875 16.787 7.107 1.00 45.94 111 LEU A N 1
ATOM 903 C CA . LEU A 1 111 ? -8.118 17.002 8.327 1.00 45.94 111 LEU A CA 1
ATOM 904 C C . LEU A 1 111 ? -8.094 18.506 8.590 1.00 45.94 111 LEU A C 1
ATOM 906 O O . LEU A 1 111 ? -7.228 19.219 8.105 1.00 45.94 111 LEU A O 1
ATOM 910 N N . SER A 1 112 ? -9.060 18.967 9.387 1.00 40.41 112 SER A N 1
ATOM 911 C CA . SER A 1 112 ? -9.128 20.289 9.996 1.00 40.41 112 SER A CA 1
ATOM 912 C C . SER A 1 112 ? -9.187 21.478 9.018 1.00 40.41 112 SER A C 1
ATOM 914 O O . SER A 1 112 ? -8.538 21.558 7.979 1.00 40.41 112 SER A O 1
ATOM 916 N N . SER A 1 113 ? -9.937 22.501 9.414 1.00 43.88 113 SER A N 1
ATOM 917 C CA . SER A 1 113 ? -10.015 23.832 8.801 1.00 43.88 113 SER A CA 1
ATOM 918 C C . SER A 1 113 ? -8.696 24.637 8.857 1.00 43.88 113 SER A C 1
ATOM 920 O O . SER A 1 113 ? -8.726 25.866 8.886 1.00 43.88 113 SER A O 1
ATOM 922 N N . SER A 1 114 ? -7.543 23.963 8.919 1.00 48.00 114 SER A N 1
ATOM 923 C CA . SER A 1 114 ? -6.187 24.528 8.971 1.00 48.00 114 SER A CA 1
ATOM 924 C C . SER A 1 114 ? -5.199 23.824 8.026 1.00 48.00 114 SER A C 1
ATOM 926 O O . SER A 1 114 ? -3.990 23.951 8.222 1.00 48.00 114 SER A O 1
ATOM 928 N N . SER A 1 115 ? -5.689 23.040 7.065 1.00 55.25 115 SER A N 1
ATOM 929 C CA . SER A 1 115 ? -4.871 22.269 6.124 1.00 55.25 115 SER A CA 1
ATOM 930 C C . SER A 1 115 ? -4.136 23.182 5.140 1.00 55.25 115 SER A C 1
ATOM 932 O O . SER A 1 115 ? -4.676 24.177 4.645 1.00 55.25 115 SER A O 1
ATOM 934 N N . SER A 1 116 ? -2.868 22.869 4.873 1.00 65.50 116 SER A N 1
ATOM 935 C CA . SER A 1 116 ? -2.073 23.568 3.860 1.00 65.50 116 SER A CA 1
ATOM 936 C C . SER A 1 116 ? -2.626 23.270 2.456 1.00 65.50 116 SER A C 1
ATOM 938 O O . SER A 1 116 ? -3.299 22.265 2.238 1.00 65.50 116 SER A O 1
ATOM 940 N N . ILE A 1 117 ? -2.340 24.130 1.469 1.00 67.19 117 ILE A N 1
ATOM 941 C CA . ILE A 1 117 ? -2.779 23.920 0.071 1.00 67.19 117 ILE A CA 1
ATOM 942 C C . ILE A 1 117 ? -2.326 22.545 -0.461 1.00 67.19 117 ILE A C 1
ATOM 944 O O . ILE A 1 117 ? -3.044 21.919 -1.237 1.00 67.19 117 ILE A O 1
ATOM 948 N N . GLU A 1 118 ? -1.166 22.061 -0.013 1.00 67.12 118 GLU A N 1
ATOM 949 C CA . GLU A 1 118 ? -0.620 20.749 -0.377 1.00 67.12 118 GLU A CA 1
ATOM 950 C C . GLU A 1 118 ? -1.463 19.583 0.157 1.00 67.12 118 GLU A C 1
ATOM 952 O O . GLU A 1 118 ? -1.657 18.598 -0.549 1.00 67.12 118 GLU A O 1
ATOM 957 N N . GLU A 1 119 ? -2.010 19.706 1.366 1.00 66.31 119 GLU A N 1
ATOM 958 C CA . GLU A 1 119 ? -2.840 18.673 1.995 1.00 66.31 119 GLU A CA 1
ATOM 959 C C . GLU A 1 119 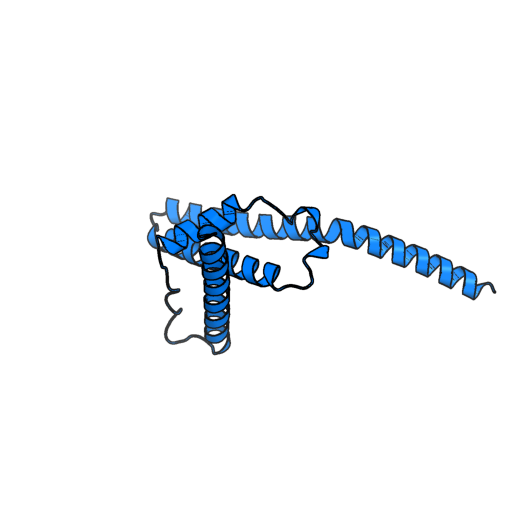? -4.199 18.552 1.285 1.00 66.31 119 GLU A C 1
ATOM 961 O O . GLU A 1 119 ? -4.650 17.455 0.962 1.00 66.31 119 GLU A O 1
ATOM 966 N N . ILE A 1 120 ? -4.784 19.690 0.898 1.00 71.19 120 ILE A N 1
ATOM 967 C CA . ILE A 1 120 ? -6.029 19.744 0.116 1.00 71.19 120 ILE A CA 1
ATOM 968 C C . ILE A 1 120 ? -5.841 19.128 -1.277 1.00 71.19 120 ILE A C 1
ATOM 970 O O . ILE A 1 120 ? -6.732 18.447 -1.791 1.00 71.19 120 ILE A O 1
ATOM 974 N N . GLU A 1 121 ? -4.707 19.393 -1.925 1.00 75.38 121 GLU A N 1
ATOM 975 C CA . GLU A 1 121 ? -4.425 18.843 -3.251 1.00 75.38 121 GLU A CA 1
ATOM 976 C C . GLU A 1 121 ? -4.120 17.338 -3.182 1.00 75.38 121 GLU A C 1
ATOM 978 O O . GLU A 1 121 ? -4.601 16.577 -4.025 1.00 75.38 121 GLU A O 1
ATOM 983 N N . GLY A 1 122 ? -3.419 16.894 -2.134 1.00 75.38 122 GLY A N 1
ATOM 984 C CA . GLY A 1 122 ? -3.200 15.478 -1.835 1.00 75.38 122 GLY A CA 1
ATOM 985 C C . GLY A 1 122 ? -4.512 14.709 -1.667 1.00 75.38 122 GLY A C 1
ATOM 986 O O . GLY A 1 122 ? -4.714 13.687 -2.325 1.00 75.38 122 GLY A O 1
ATOM 987 N N . ASP A 1 123 ? -5.451 15.246 -0.888 1.00 77.19 123 ASP A N 1
ATOM 988 C CA . ASP A 1 123 ? -6.766 14.631 -0.672 1.00 77.19 123 ASP A CA 1
ATOM 989 C C . ASP A 1 123 ? -7.597 14.542 -1.961 1.00 77.19 123 ASP A C 1
ATOM 991 O O . ASP A 1 123 ? -8.321 13.566 -2.188 1.00 77.19 123 ASP A O 1
ATOM 995 N N . LYS A 1 124 ? -7.503 15.538 -2.850 1.00 81.00 124 LYS A N 1
ATOM 996 C CA . LYS A 1 124 ? -8.180 15.486 -4.157 1.00 81.00 124 LYS A CA 1
ATOM 997 C C . LYS A 1 124 ? -7.614 14.386 -5.044 1.00 81.00 124 LYS A C 1
ATOM 999 O O . LYS A 1 124 ? -8.393 13.664 -5.670 1.00 81.00 124 LYS A O 1
ATOM 1004 N N . ILE A 1 125 ? -6.287 14.269 -5.117 1.00 83.06 125 ILE A N 1
ATOM 1005 C CA . ILE A 1 125 ? -5.616 13.235 -5.915 1.00 83.06 125 ILE A CA 1
ATOM 1006 C C . ILE A 1 125 ? -5.985 11.855 -5.373 1.00 83.06 125 ILE A C 1
ATOM 1008 O O . ILE A 1 125 ? -6.419 10.998 -6.143 1.00 83.06 125 ILE A O 1
ATOM 1012 N N . LEU A 1 126 ? -5.922 11.677 -4.052 1.00 84.12 126 LEU A N 1
ATOM 1013 C CA . LEU A 1 126 ? -6.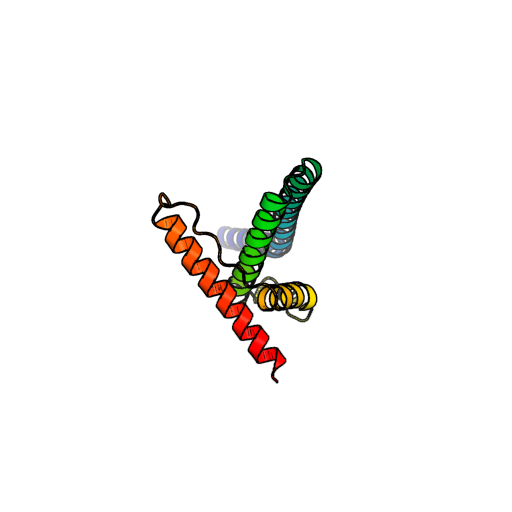310 10.444 -3.376 1.00 84.12 126 LEU A CA 1
ATOM 1014 C C . LEU A 1 126 ? -7.743 10.033 -3.738 1.00 84.12 126 LEU A C 1
ATOM 1016 O O . LEU A 1 126 ? -7.974 8.931 -4.231 1.00 84.12 126 LEU A O 1
ATOM 1020 N N . ASN A 1 127 ? -8.709 10.937 -3.561 1.00 84.69 127 ASN A N 1
ATOM 1021 C CA . ASN A 1 127 ? -10.114 10.654 -3.855 1.00 84.69 127 ASN A CA 1
ATOM 1022 C C . ASN A 1 127 ? -10.352 10.354 -5.341 1.00 84.69 127 ASN A C 1
ATOM 1024 O O . ASN A 1 127 ? -11.113 9.444 -5.677 1.00 84.69 127 ASN A O 1
ATOM 1028 N N . LYS A 1 128 ? -9.689 11.084 -6.245 1.00 88.19 128 LYS A N 1
ATOM 1029 C CA . LYS A 1 128 ? -9.755 10.825 -7.688 1.00 88.19 128 LYS A CA 1
ATOM 1030 C C . LYS A 1 128 ? -9.251 9.418 -8.021 1.00 88.19 128 LYS A C 1
ATOM 1032 O O . LYS A 1 128 ? -9.923 8.690 -8.750 1.00 88.19 128 LYS A O 1
ATOM 1037 N N . ASN A 1 129 ? -8.103 9.035 -7.473 1.00 87.56 129 ASN A N 1
ATOM 1038 C CA . ASN A 1 129 ? -7.463 7.748 -7.726 1.00 87.56 129 ASN A CA 1
ATOM 1039 C C . ASN A 1 129 ? -8.283 6.578 -7.167 1.00 87.56 129 ASN A C 1
ATOM 1041 O O . ASN A 1 129 ? -8.478 5.571 -7.850 1.00 87.56 129 ASN A O 1
ATOM 1045 N N . VAL A 1 130 ? -8.825 6.729 -5.955 1.00 87.00 130 VAL A N 1
ATOM 1046 C CA . VAL A 1 130 ? -9.737 5.742 -5.360 1.00 87.00 130 VAL A CA 1
ATOM 1047 C C . VAL A 1 130 ? -10.966 5.560 -6.252 1.00 87.00 130 VAL A C 1
ATOM 1049 O O . VAL A 1 130 ? -11.277 4.432 -6.629 1.00 87.00 130 VAL A O 1
ATOM 1052 N N . ASN A 1 131 ? -11.621 6.650 -6.665 1.00 87.94 131 ASN A N 1
ATOM 1053 C CA . ASN A 1 131 ? -12.796 6.579 -7.539 1.00 87.94 131 ASN A CA 1
ATOM 1054 C C . ASN A 1 131 ? -12.489 5.894 -8.877 1.00 87.94 131 ASN A C 1
ATOM 1056 O O . ASN A 1 131 ? -13.266 5.046 -9.310 1.00 87.94 131 ASN A O 1
ATOM 1060 N N . PHE A 1 132 ? -11.337 6.187 -9.486 1.00 88.75 132 PHE A N 1
ATOM 1061 C CA . PHE A 1 132 ? -10.896 5.517 -10.710 1.00 88.75 132 PHE A CA 1
ATOM 1062 C C . PHE A 1 132 ? -10.826 3.990 -10.545 1.00 88.75 132 PHE A C 1
ATOM 1064 O O . PHE A 1 132 ? -11.335 3.248 -11.387 1.00 88.75 132 PHE A O 1
ATOM 1071 N N . VAL A 1 133 ? -10.245 3.501 -9.445 1.00 85.62 133 VAL A N 1
ATOM 1072 C CA . VAL A 1 133 ? -10.157 2.056 -9.170 1.00 85.62 133 VAL A CA 1
ATOM 1073 C C . VAL A 1 133 ? -11.536 1.456 -8.918 1.00 85.62 133 VAL A C 1
ATOM 1075 O O . VAL A 1 133 ? -11.844 0.398 -9.470 1.00 85.62 133 VAL A O 1
ATOM 1078 N N . LEU A 1 134 ? -12.388 2.125 -8.139 1.00 87.56 134 LEU A N 1
ATOM 1079 C CA . LEU A 1 134 ? -13.749 1.650 -7.875 1.00 87.56 134 LEU A CA 1
ATOM 1080 C C . LEU A 1 134 ? -14.563 1.517 -9.171 1.00 87.56 134 LEU A C 1
ATOM 1082 O O . LEU A 1 134 ? -15.229 0.502 -9.377 1.00 87.56 134 LEU A O 1
ATOM 1086 N N . GLU A 1 135 ? -14.487 2.503 -10.066 1.00 88.19 135 GLU A N 1
ATOM 1087 C CA . GLU A 1 135 ? -15.170 2.473 -11.364 1.00 88.19 135 GLU A CA 1
ATOM 1088 C C . GLU A 1 135 ? -14.630 1.374 -12.279 1.00 88.19 135 GLU A C 1
ATOM 1090 O O . GLU A 1 135 ? -15.410 0.629 -12.882 1.00 88.19 135 GLU A O 1
ATOM 1095 N N . LEU A 1 136 ? -13.304 1.230 -12.350 1.00 86.06 136 LEU A N 1
ATOM 1096 C CA . LEU A 1 136 ? -12.649 0.211 -13.165 1.00 86.06 136 LEU A CA 1
ATOM 1097 C C . LEU A 1 136 ? -13.107 -1.199 -12.771 1.00 86.06 136 LEU A C 1
ATOM 1099 O O . LEU A 1 136 ? -13.444 -2.013 -13.634 1.00 86.06 136 LEU A O 1
ATOM 1103 N N . TYR A 1 137 ? -13.139 -1.483 -11.469 1.00 83.88 137 TYR A N 1
ATOM 1104 C CA . TYR A 1 137 ? -13.530 -2.790 -10.948 1.00 83.88 137 TYR A CA 1
ATOM 1105 C C . TYR A 1 137 ? -15.045 -3.017 -10.975 1.00 83.88 137 TYR A C 1
ATOM 1107 O O . TYR A 1 137 ? -15.472 -4.141 -11.230 1.00 83.88 137 TYR A O 1
ATOM 1115 N N . ARG A 1 138 ? -15.863 -1.968 -10.807 1.00 82.94 138 ARG A N 1
ATOM 1116 C CA . ARG A 1 138 ? -17.319 -2.043 -11.013 1.00 82.94 138 ARG A CA 1
ATOM 1117 C C . ARG A 1 138 ? -17.665 -2.406 -12.457 1.00 82.94 138 ARG A C 1
ATOM 1119 O O . ARG A 1 138 ? -18.566 -3.205 -12.680 1.00 82.94 138 ARG A O 1
ATOM 1126 N N . LYS A 1 139 ? -16.968 -1.830 -13.440 1.00 82.44 139 LYS A N 1
ATOM 1127 C CA . LYS A 1 139 ? -17.193 -2.166 -14.853 1.00 82.44 139 LYS A CA 1
ATOM 1128 C C . LYS A 1 139 ? -16.791 -3.612 -15.151 1.00 82.44 139 LYS A C 1
ATOM 1130 O O . LYS A 1 139 ? -17.528 -4.328 -15.820 1.00 82.44 139 LYS A O 1
ATOM 1135 N N . ALA A 1 140 ? -15.660 -4.050 -14.603 1.00 78.31 140 ALA A N 1
ATOM 1136 C CA . ALA A 1 140 ? -15.152 -5.404 -14.796 1.00 78.31 140 ALA A CA 1
ATOM 1137 C C . ALA A 1 140 ? -16.016 -6.506 -14.150 1.00 78.31 140 ALA A C 1
ATOM 1139 O O . ALA A 1 140 ? -15.886 -7.656 -14.546 1.00 78.31 140 ALA A O 1
ATOM 1140 N N . SER A 1 141 ? -16.859 -6.190 -13.159 1.00 68.88 141 SER A N 1
ATOM 1141 C CA . SER A 1 141 ? -17.790 -7.154 -12.548 1.00 68.88 141 SER A CA 1
ATOM 1142 C C . SER A 1 141 ? -19.163 -7.213 -13.227 1.00 68.88 141 SER A C 1
ATOM 1144 O O . SER A 1 141 ? -19.965 -8.082 -12.892 1.00 68.88 141 SER A O 1
ATOM 1146 N N . SER A 1 142 ? -19.442 -6.293 -14.158 1.00 65.19 142 SER A N 1
ATOM 1147 C CA . SER A 1 142 ? -20.687 -6.239 -14.940 1.00 65.19 142 SER A CA 1
ATOM 1148 C C . SER A 1 142 ? -20.603 -6.897 -16.326 1.00 65.19 142 SER A C 1
ATOM 1150 O O . SER A 1 142 ? -21.620 -6.965 -17.015 1.00 65.19 142 SER A O 1
ATOM 1152 N N . GLU A 1 143 ? -19.411 -7.351 -16.724 1.00 53.31 143 GLU A N 1
ATOM 1153 C CA . GLU A 1 143 ? -19.122 -8.113 -17.954 1.00 53.31 143 GLU A CA 1
ATOM 1154 C C . GLU A 1 143 ? -19.025 -9.617 -17.656 1.00 53.31 143 GLU A C 1
ATOM 1156 O O . GLU A 1 143 ? -19.518 -10.408 -18.493 1.00 53.31 143 GLU A O 1
#

Radius of gyration: 21.19 Å; chains: 1; bounding box: 65×37×54 Å

Foldseek 3Di:
DVVVVVVVVVVVVVVVVVVVCLVCVVVVVVVVVVVVVVVLVVVLVVCVVVVNPVVSVLSVVVVLLVVLLVVLCCVVDPCCVSPVVPPDDPCPVVVVSLVVCVVPPDQNPQPDPPDDPVSVVVSVSSVVSNVVSNVVVVVVVVD